Protein AF-A0A9W9ADH7-F1 (afdb_monomer)

Secondary structure (DSSP, 8-state):
-------TT-SS----HHHHHHTT-EEEEETTEEEEE-TTS-EEEEEEEETTEEEEEE------TT-------------GGGT-

Sequence (84 aa):
LCDVVHCPSSPANLISIPRLTEAGYHVYFEGNTVKVHSKNGTLLAIGDKISHLYKLRIASQNPTPNSSSSATYAFPAHTWDEWH

Nearest PDB structures (foldseek):
  8owu-assembly1_B  TM=6.027E-01  e=4.541E-02  Bacillus cereus BAG3X2-1
  7jl2-assembly1_A  TM=5.759E-01  e=3.402E-01  Homo sapiens
  4bq8-assembly1_C  TM=4.891E-01  e=1.056E+00  Homo sapiens
  4uhv-assembly2_A  TM=2.839E-01  e=2.246E+00  Pseudomonas aeruginosa PAO1
  9c3c-assembly1_g  TM=1.563E-01  e=6.148E+00  Oryctolagus cuniculus

Solvent-accessible surface area (backbone atoms only — not comparable to full-atom values): 5609 Å² total; per-residue (Å²): 134,82,95,65,85,86,54,90,68,47,96,74,70,89,78,60,63,69,62,40,46,74,72,46,34,45,79,48,79,54,93,62,34,38,39,35,23,42,74,86,68,46,70,46,27,40,22,45,56,56,92,96,44,68,54,74,44,73,45,75,71,80,73,62,98,82,66,93,64,81,84,75,68,75,68,82,81,78,56,74,76,80,79,108

Mean predicted aligned error: 13.62 Å

Foldseek 3Di:
DPPDDPDPQPLDDDDDPVVCVVQQWDWDDDPQKIWIAHNVRHTQWIFGHDPPDTDIDGDDPPDPPPDPDPPNPPDPDDDPVVVD

Radius of gyration: 15.59 Å; Cα contacts (8 Å, |Δi|>4): 85; chains: 1; bounding box: 35×39×41 Å

Structure (mmCIF, N/CA/C/O backbone):
data_AF-A0A9W9ADH7-F1
#
_entry.id   AF-A0A9W9ADH7-F1
#
loop_
_atom_site.group_PDB
_atom_site.id
_atom_site.type_symbol
_atom_site.label_atom_id
_atom_site.label_alt_id
_atom_site.label_comp_id
_atom_site.label_asym_id
_atom_site.label_entity_id
_atom_site.label_seq_id
_atom_site.pdbx_PDB_ins_code
_atom_site.Cartn_x
_atom_site.Cartn_y
_atom_site.Cartn_z
_atom_site.occupancy
_atom_site.B_iso_or_equiv
_atom_site.auth_seq_id
_atom_site.auth_comp_id
_atom_site.auth_asym_id
_atom_site.auth_atom_id
_atom_site.pdbx_PDB_model_num
ATOM 1 N N . LEU A 1 1 ? 21.374 -9.669 15.560 1.00 41.91 1 LEU A N 1
ATOM 2 C CA . LEU A 1 1 ? 20.303 -10.386 14.844 1.00 41.91 1 LEU A CA 1
ATOM 3 C C . LEU A 1 1 ? 19.698 -9.434 13.826 1.00 41.91 1 LEU A C 1
ATOM 5 O O . LEU A 1 1 ? 19.081 -8.454 14.220 1.00 41.91 1 LEU A O 1
ATOM 9 N N . CYS A 1 2 ? 19.947 -9.653 12.536 1.00 39.09 2 CYS A N 1
ATOM 10 C CA . CYS A 1 2 ? 19.145 -9.023 11.491 1.00 39.09 2 CYS A CA 1
ATOM 11 C C . CYS A 1 2 ? 18.039 -10.019 11.149 1.00 39.09 2 CYS A C 1
ATOM 13 O O . CYS A 1 2 ? 18.222 -10.863 10.280 1.00 39.09 2 CYS A O 1
ATOM 15 N N . ASP A 1 3 ? 16.925 -9.941 11.879 1.00 46.34 3 ASP A N 1
ATOM 16 C CA .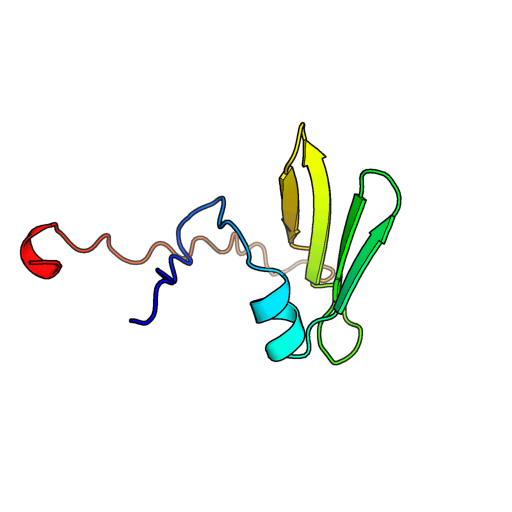 ASP A 1 3 ? 15.741 -10.798 11.712 1.00 46.34 3 ASP A CA 1
ATOM 17 C C . ASP A 1 3 ? 14.954 -10.446 10.439 1.00 46.34 3 ASP A C 1
ATOM 19 O O . ASP A 1 3 ? 13.747 -10.209 10.474 1.00 46.34 3 ASP A O 1
ATOM 23 N N . VAL A 1 4 ? 15.634 -10.322 9.297 1.00 51.97 4 VAL A N 1
ATOM 24 C CA . VAL A 1 4 ? 14.978 -10.049 8.018 1.00 51.97 4 VAL A CA 1
ATOM 25 C C . VAL A 1 4 ? 15.659 -10.851 6.920 1.00 51.97 4 VAL A C 1
ATOM 27 O O . VAL A 1 4 ? 16.746 -10.515 6.456 1.00 51.97 4 VAL A O 1
ATOM 30 N N . VAL A 1 5 ? 14.974 -11.903 6.474 1.00 48.53 5 VAL A N 1
ATOM 31 C CA . VAL A 1 5 ? 15.298 -12.607 5.234 1.00 48.53 5 VAL A CA 1
ATOM 32 C C . VAL A 1 5 ? 14.851 -11.720 4.074 1.00 48.53 5 VAL A C 1
ATOM 34 O O . VAL A 1 5 ? 13.658 -11.536 3.829 1.00 48.53 5 VAL A O 1
ATOM 37 N N . HIS A 1 6 ? 15.812 -11.137 3.361 1.00 44.34 6 HIS A N 1
ATOM 38 C CA . HIS A 1 6 ? 15.549 -10.459 2.098 1.00 44.34 6 HIS A CA 1
ATOM 39 C C . HIS A 1 6 ? 15.331 -11.525 1.013 1.00 44.34 6 HIS A C 1
ATOM 41 O O . HIS A 1 6 ? 16.291 -12.054 0.463 1.00 44.34 6 HIS A O 1
ATOM 47 N N . CYS A 1 7 ? 14.069 -11.875 0.740 1.00 47.91 7 CYS A N 1
ATOM 48 C CA . CYS A 1 7 ? 13.693 -12.855 -0.286 1.00 47.91 7 CYS A CA 1
ATOM 49 C C . CYS A 1 7 ? 13.015 -12.161 -1.482 1.00 47.91 7 CYS A C 1
ATOM 51 O O . CYS A 1 7 ? 11.786 -12.133 -1.577 1.00 47.91 7 CYS A O 1
ATOM 53 N N . PRO A 1 8 ? 13.778 -11.568 -2.415 1.00 48.69 8 PRO A N 1
ATOM 54 C CA . PRO A 1 8 ? 13.213 -10.878 -3.576 1.00 48.69 8 PRO A CA 1
ATOM 55 C C . PRO A 1 8 ? 12.450 -11.813 -4.533 1.00 48.69 8 PRO A C 1
ATOM 57 O O . PRO A 1 8 ? 11.672 -11.330 -5.351 1.00 48.69 8 PRO A O 1
ATOM 60 N N . SER A 1 9 ? 12.635 -13.133 -4.418 1.00 46.62 9 SER A N 1
ATOM 61 C CA . SER A 1 9 ? 11.951 -14.162 -5.210 1.00 46.62 9 SER A CA 1
ATOM 62 C C . SER A 1 9 ? 10.620 -14.632 -4.615 1.00 46.62 9 SER A C 1
ATOM 64 O O . SER A 1 9 ? 9.891 -15.368 -5.282 1.00 46.62 9 SER A O 1
ATOM 66 N N . SER A 1 10 ? 10.261 -14.214 -3.394 1.00 48.31 10 SER A N 1
ATOM 67 C CA . SER A 1 10 ? 8.935 -14.517 -2.859 1.00 48.31 10 SER A CA 1
ATOM 68 C C . SER A 1 10 ? 7.891 -13.629 -3.548 1.00 48.31 10 SER A C 1
ATOM 70 O O . SER A 1 10 ? 7.953 -12.402 -3.418 1.00 48.31 10 SER A O 1
ATOM 72 N N . PRO A 1 11 ? 6.881 -14.204 -4.227 1.00 51.16 11 PRO A N 1
ATOM 73 C CA . PRO A 1 11 ? 5.803 -13.431 -4.847 1.00 51.16 11 PRO A CA 1
ATOM 74 C C . PRO A 1 11 ? 4.949 -12.666 -3.819 1.00 51.16 11 PRO A C 1
ATOM 76 O O . PRO A 1 11 ? 4.131 -11.827 -4.196 1.00 51.16 11 PRO A O 1
ATOM 79 N N . ALA A 1 12 ? 5.130 -12.942 -2.523 1.00 54.28 12 ALA A N 1
ATOM 80 C CA . ALA A 1 12 ? 4.514 -12.232 -1.415 1.00 54.28 12 ALA A CA 1
ATOM 81 C C . ALA A 1 12 ? 5.527 -12.083 -0.270 1.00 54.28 12 ALA A C 1
ATOM 83 O O . ALA A 1 12 ? 5.750 -13.006 0.512 1.00 54.28 12 ALA A O 1
ATOM 84 N N . ASN A 1 13 ? 6.145 -10.908 -0.161 1.00 66.88 13 ASN A N 1
ATOM 85 C CA . ASN A 1 13 ? 6.925 -10.539 1.016 1.00 66.88 13 ASN A CA 1
ATOM 86 C C . ASN A 1 13 ? 6.033 -9.799 2.014 1.00 66.88 13 ASN A C 1
ATOM 88 O O . ASN A 1 13 ? 5.279 -8.901 1.632 1.00 66.88 13 ASN A O 1
ATOM 92 N N . LEU A 1 14 ? 6.135 -10.148 3.298 1.00 80.75 14 LEU A N 1
ATOM 93 C CA . LEU A 1 14 ? 5.572 -9.323 4.361 1.00 80.75 14 LEU A CA 1
ATOM 94 C C . LEU A 1 14 ? 6.500 -8.120 4.552 1.00 80.75 14 LEU A C 1
ATOM 96 O O . LEU A 1 14 ? 7.661 -8.280 4.924 1.00 80.75 14 LEU A O 1
ATOM 100 N N . ILE A 1 15 ? 6.006 -6.917 4.268 1.00 82.25 15 ILE A N 1
ATOM 101 C CA . ILE A 1 15 ? 6.820 -5.704 4.366 1.00 82.25 15 ILE A CA 1
ATOM 102 C C . ILE A 1 15 ? 6.569 -5.023 5.709 1.00 82.25 15 ILE A C 1
ATOM 104 O O . ILE A 1 15 ? 5.438 -4.677 6.047 1.00 82.25 15 ILE A O 1
ATOM 108 N N . SER A 1 16 ? 7.644 -4.800 6.464 1.00 86.75 16 SER A N 1
ATOM 109 C CA . SER A 1 16 ? 7.603 -4.019 7.699 1.00 86.75 16 SER A CA 1
ATOM 110 C C . SER A 1 16 ? 7.457 -2.527 7.384 1.00 86.75 16 SER A C 1
ATOM 112 O O . SER A 1 16 ? 8.321 -1.932 6.737 1.00 86.75 16 SER A O 1
ATOM 114 N N . ILE A 1 17 ? 6.371 -1.911 7.861 1.00 89.50 17 ILE A N 1
ATOM 115 C CA . ILE A 1 17 ? 6.119 -0.473 7.688 1.00 89.50 17 ILE A CA 1
ATOM 116 C C . ILE A 1 17 ? 7.206 0.389 8.351 1.00 89.50 17 ILE A C 1
ATOM 118 O O . ILE A 1 17 ? 7.709 1.276 7.664 1.00 89.50 17 ILE A O 1
ATOM 122 N N . PRO A 1 18 ? 7.649 0.121 9.601 1.00 90.00 18 PRO A N 1
ATOM 123 C CA . PRO A 1 18 ? 8.762 0.861 10.199 1.00 90.00 18 PRO A CA 1
ATOM 124 C C . PRO A 1 18 ? 10.015 0.883 9.319 1.00 90.00 18 PRO A C 1
ATOM 126 O O . PRO A 1 18 ? 10.592 1.944 9.096 1.00 90.00 18 PRO A O 1
ATOM 129 N N . ARG A 1 19 ? 10.384 -0.263 8.726 1.00 88.31 19 ARG A N 1
ATOM 130 C CA . ARG A 1 19 ? 11.544 -0.358 7.825 1.00 88.31 19 ARG A CA 1
ATOM 131 C C . ARG A 1 19 ? 11.370 0.468 6.550 1.00 88.31 19 ARG A C 1
ATOM 133 O O . ARG A 1 19 ? 12.326 1.089 6.096 1.00 88.31 19 ARG A O 1
ATOM 140 N N . LEU A 1 20 ? 10.163 0.499 5.979 1.00 87.75 20 LEU A N 1
ATOM 141 C CA . LEU A 1 20 ? 9.857 1.362 4.833 1.00 87.75 20 LEU A CA 1
ATOM 142 C C . LEU A 1 20 ? 10.024 2.842 5.190 1.00 87.75 20 LEU A C 1
ATOM 144 O O . LEU A 1 20 ? 10.665 3.582 4.444 1.00 87.75 20 LEU A O 1
ATOM 148 N N . THR A 1 21 ? 9.478 3.268 6.328 1.00 91.00 21 THR A N 1
ATOM 149 C CA . THR A 1 21 ? 9.546 4.672 6.750 1.00 91.00 21 THR A CA 1
ATOM 150 C C . THR A 1 21 ? 10.960 5.095 7.152 1.00 91.00 21 THR A C 1
ATOM 152 O O . THR A 1 21 ? 11.376 6.193 6.797 1.00 91.00 21 THR A O 1
ATOM 155 N N . GLU A 1 22 ? 11.739 4.218 7.800 1.00 92.31 22 GLU A N 1
ATOM 156 C CA . GLU A 1 22 ? 13.168 4.438 8.093 1.00 92.31 22 GLU A CA 1
ATOM 157 C C . GLU A 1 22 ? 13.987 4.648 6.810 1.00 92.31 22 GLU A C 1
ATOM 159 O O . GLU A 1 22 ? 14.897 5.473 6.774 1.00 92.31 22 GLU A O 1
ATOM 164 N N . ALA A 1 23 ? 13.637 3.940 5.733 1.00 88.94 23 ALA A N 1
ATOM 165 C CA . ALA A 1 23 ? 14.261 4.089 4.420 1.00 88.94 23 ALA A CA 1
ATOM 166 C C . ALA A 1 23 ? 13.729 5.293 3.607 1.00 88.94 23 ALA A C 1
ATOM 168 O O . ALA A 1 23 ? 14.136 5.490 2.459 1.00 88.94 23 ALA A O 1
ATOM 169 N N . GLY A 1 24 ? 12.832 6.106 4.179 1.00 91.31 24 GLY A N 1
ATOM 170 C CA . GLY A 1 24 ? 12.292 7.318 3.557 1.00 91.31 24 GLY A CA 1
ATOM 171 C C . GLY A 1 24 ? 11.152 7.080 2.563 1.00 91.31 24 GLY A C 1
ATOM 172 O O . GLY A 1 24 ? 10.819 7.981 1.796 1.00 91.31 24 GLY A O 1
ATOM 173 N N . TYR A 1 25 ? 10.555 5.886 2.539 1.00 93.75 25 TYR A N 1
ATOM 174 C CA . TYR A 1 25 ? 9.334 5.636 1.770 1.00 93.75 25 TYR A CA 1
ATOM 175 C C . TYR A 1 25 ? 8.108 6.130 2.529 1.00 93.75 25 TYR A C 1
ATOM 177 O O . TYR A 1 25 ? 8.071 6.129 3.761 1.00 93.75 25 TYR A O 1
ATOM 185 N N . HIS A 1 26 ? 7.073 6.514 1.788 1.00 95.31 26 HIS A N 1
ATOM 186 C CA . HIS A 1 26 ? 5.819 6.984 2.367 1.00 95.31 26 HIS A CA 1
ATOM 187 C C . HIS A 1 26 ? 4.716 5.958 2.131 1.00 95.31 26 HIS A C 1
ATOM 189 O O . HIS A 1 26 ? 4.518 5.494 1.007 1.00 95.31 26 HIS A O 1
ATOM 195 N N . VAL A 1 27 ? 3.972 5.623 3.184 1.00 94.88 27 VAL A N 1
ATOM 196 C CA . VAL A 1 27 ? 2.856 4.675 3.120 1.00 94.88 27 VAL A CA 1
ATOM 197 C C . VAL A 1 27 ? 1.575 5.388 3.531 1.00 94.88 27 VAL A C 1
ATOM 199 O O . VAL A 1 27 ? 1.494 5.935 4.627 1.00 94.88 27 VAL A O 1
ATOM 202 N N . TYR A 1 28 ? 0.577 5.373 2.652 1.00 96.12 28 TYR A N 1
ATOM 203 C CA . TYR A 1 28 ? -0.720 6.008 2.869 1.00 96.12 28 TYR A CA 1
ATOM 204 C C . TYR A 1 28 ? -1.800 4.936 2.935 1.00 96.12 28 TYR A C 1
ATO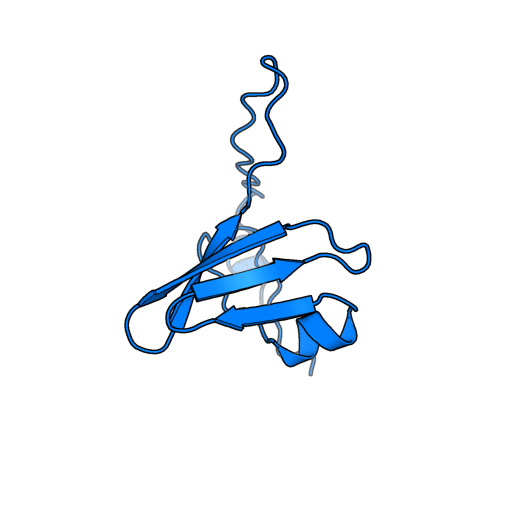M 206 O O . TYR A 1 28 ? -1.946 4.159 1.990 1.00 96.12 28 TYR A O 1
ATOM 214 N N . PHE A 1 29 ? -2.550 4.907 4.033 1.00 95.44 29 PHE A N 1
ATOM 215 C CA . PHE A 1 29 ? -3.693 4.017 4.215 1.00 95.44 29 PHE A CA 1
ATOM 216 C C . PHE A 1 29 ? -4.986 4.812 4.053 1.00 95.44 29 PHE A C 1
ATOM 218 O O . PHE A 1 29 ? -5.172 5.834 4.710 1.00 95.44 29 PHE A O 1
ATOM 225 N N . G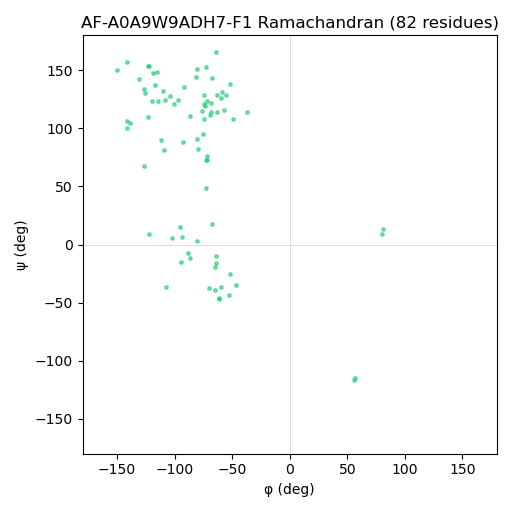LU A 1 30 ? -5.878 4.333 3.192 1.00 93.88 30 GLU A N 1
ATOM 226 C CA . GLU A 1 30 ? -7.164 4.970 2.912 1.00 93.88 30 GLU A CA 1
ATOM 227 C C . GLU A 1 30 ? -8.241 3.886 2.797 1.00 93.88 30 GLU A C 1
ATOM 229 O O . GLU A 1 30 ? -8.300 3.128 1.822 1.00 93.88 30 GLU A O 1
ATOM 234 N N . GLY A 1 31 ? -9.069 3.764 3.839 1.00 93.75 31 GLY A N 1
ATOM 235 C CA . GLY A 1 31 ? -10.065 2.700 3.952 1.00 93.75 31 GLY A CA 1
ATOM 236 C C . GLY A 1 31 ? -9.440 1.305 3.844 1.00 93.75 31 GLY A C 1
ATOM 237 O O . GLY A 1 31 ? -8.634 0.906 4.682 1.00 93.75 31 GLY A O 1
ATOM 238 N N . ASN A 1 32 ? -9.820 0.566 2.798 1.00 95.81 32 ASN A N 1
ATOM 239 C CA . ASN A 1 32 ? -9.318 -0.780 2.498 1.00 95.81 32 ASN A CA 1
ATOM 240 C C . ASN A 1 32 ? -8.159 -0.784 1.490 1.00 95.81 32 ASN A C 1
ATOM 242 O O . ASN A 1 32 ? -7.836 -1.835 0.939 1.00 95.81 32 ASN A O 1
ATOM 246 N N . THR A 1 33 ? -7.532 0.365 1.238 1.00 95.38 33 THR A N 1
ATOM 247 C CA . THR A 1 33 ? -6.436 0.492 0.273 1.00 95.38 33 THR A CA 1
ATOM 248 C C . THR A 1 33 ? -5.170 1.033 0.925 1.00 95.38 33 THR A C 1
ATOM 250 O O . THR A 1 33 ? -5.217 1.752 1.926 1.00 95.38 33 THR A O 1
ATOM 253 N N . VAL A 1 34 ? -4.025 0.683 0.344 1.00 95.19 34 VAL A N 1
ATOM 254 C CA . VAL A 1 34 ? -2.716 1.223 0.715 1.00 95.19 34 VAL A CA 1
ATOM 255 C C . VAL A 1 34 ? -1.970 1.685 -0.531 1.00 95.19 34 VAL A C 1
ATOM 257 O O . VAL A 1 34 ? -2.043 1.048 -1.581 1.00 95.19 34 VAL A O 1
ATOM 260 N N . LYS A 1 35 ? -1.237 2.791 -0.426 1.00 95.44 35 LYS A N 1
ATOM 261 C CA . LYS A 1 35 ? -0.339 3.288 -1.474 1.00 95.44 35 LYS A CA 1
ATOM 262 C C . LYS A 1 35 ? 1.054 3.483 -0.894 1.00 95.44 35 LYS A C 1
ATOM 264 O O . LYS A 1 35 ? 1.204 4.143 0.133 1.00 95.44 35 LYS A O 1
ATOM 269 N N . VAL A 1 36 ? 2.065 2.947 -1.568 1.00 94.62 36 VAL A N 1
ATOM 270 C CA . VAL A 1 36 ? 3.477 3.118 -1.207 1.00 94.62 36 VAL A CA 1
ATOM 271 C C . VAL A 1 36 ? 4.135 4.030 -2.229 1.00 94.62 36 VAL A C 1
ATOM 273 O O . VAL A 1 36 ? 4.105 3.740 -3.427 1.00 94.62 36 VAL A O 1
ATOM 276 N N . HIS A 1 37 ? 4.747 5.108 -1.756 1.00 94.31 37 HIS A N 1
ATOM 277 C CA . HIS A 1 37 ? 5.490 6.054 -2.575 1.00 94.31 37 HIS A CA 1
ATOM 278 C C . HIS A 1 37 ? 6.975 6.045 -2.213 1.00 94.31 37 HIS A C 1
ATOM 280 O O . HIS A 1 37 ? 7.353 5.822 -1.061 1.00 94.31 37 HIS A O 1
ATOM 286 N N . SER A 1 38 ? 7.819 6.313 -3.207 1.00 91.25 38 SER A N 1
ATOM 287 C CA . SER A 1 38 ? 9.232 6.619 -3.003 1.00 91.25 38 SER A CA 1
ATOM 288 C C . SER A 1 38 ? 9.397 7.917 -2.209 1.00 91.25 38 SER A C 1
ATOM 290 O O . SER A 1 38 ? 8.482 8.740 -2.144 1.00 91.25 38 SER A O 1
ATOM 292 N N . LYS A 1 39 ? 10.608 8.153 -1.698 1.00 90.50 39 LYS A N 1
ATOM 293 C CA . LYS A 1 39 ? 11.009 9.429 -1.081 1.00 90.50 39 LYS A CA 1
ATOM 294 C C . LYS A 1 39 ? 10.736 10.670 -1.948 1.00 90.50 39 LYS A C 1
ATOM 296 O O . LYS A 1 39 ? 10.568 11.762 -1.426 1.00 90.50 39 LYS A O 1
ATOM 301 N N . ASN A 1 40 ? 10.676 10.499 -3.272 1.00 91.25 40 ASN A N 1
ATOM 302 C CA . ASN A 1 40 ? 10.418 11.575 -4.233 1.00 91.25 40 ASN A CA 1
ATOM 303 C C . ASN A 1 40 ? 8.923 11.704 -4.586 1.00 91.25 40 ASN A C 1
ATOM 305 O O . ASN A 1 40 ? 8.574 12.428 -5.514 1.00 91.25 40 ASN A O 1
ATOM 309 N N . GLY A 1 41 ? 8.040 10.961 -3.911 1.00 89.44 41 GLY A N 1
ATOM 310 C CA . GLY A 1 41 ? 6.600 10.972 -4.172 1.00 89.44 41 GLY A CA 1
ATOM 311 C C . GLY A 1 41 ? 6.153 10.120 -5.365 1.00 89.44 41 GLY A C 1
ATOM 312 O O . GLY A 1 41 ? 4.992 10.185 -5.752 1.00 89.44 41 GLY A O 1
ATOM 313 N N . THR A 1 42 ? 7.026 9.299 -5.958 1.00 91.56 42 THR A N 1
ATOM 314 C CA . THR A 1 42 ? 6.639 8.383 -7.049 1.00 91.56 42 THR A CA 1
ATOM 315 C C . THR A 1 42 ? 5.852 7.202 -6.494 1.00 91.56 42 THR A C 1
ATOM 317 O O . THR A 1 42 ? 6.341 6.534 -5.588 1.00 91.56 42 THR A O 1
ATOM 320 N N . LEU A 1 43 ? 4.679 6.892 -7.051 1.00 91.69 43 LEU A N 1
ATOM 321 C CA . LEU A 1 43 ? 3.902 5.711 -6.664 1.00 91.69 43 LEU A CA 1
ATOM 322 C C . LEU A 1 43 ? 4.620 4.423 -7.100 1.00 91.69 43 LEU A C 1
ATOM 324 O O . LEU A 1 43 ? 4.892 4.235 -8.283 1.00 91.69 43 LEU A O 1
ATOM 328 N N . LEU A 1 44 ? 4.915 3.543 -6.144 1.00 90.31 44 LEU A N 1
ATOM 329 C CA . LEU A 1 44 ? 5.633 2.283 -6.372 1.00 90.31 44 LEU A CA 1
ATOM 330 C C . LEU A 1 44 ? 4.720 1.068 -6.272 1.00 90.31 44 LEU A C 1
ATOM 332 O O . LEU A 1 44 ? 4.892 0.099 -7.006 1.00 90.31 44 LEU A O 1
ATOM 336 N N . ALA A 1 45 ? 3.750 1.107 -5.362 1.00 91.75 45 ALA A N 1
ATOM 337 C CA . ALA A 1 45 ? 2.810 0.016 -5.176 1.00 91.75 45 ALA A CA 1
ATOM 338 C C . ALA A 1 45 ? 1.460 0.523 -4.683 1.00 91.75 45 ALA A C 1
ATOM 340 O O . ALA A 1 45 ? 1.365 1.514 -3.955 1.00 91.75 45 ALA A O 1
ATOM 341 N N . ILE A 1 46 ? 0.421 -0.207 -5.061 1.00 93.25 46 ILE A N 1
ATOM 342 C CA . ILE A 1 46 ? -0.929 -0.071 -4.522 1.00 93.25 46 ILE A CA 1
ATOM 343 C C . ILE A 1 46 ? -1.271 -1.413 -3.889 1.00 93.25 46 ILE A C 1
ATOM 345 O O . ILE A 1 46 ? -0.816 -2.445 -4.372 1.00 93.25 46 ILE A O 1
ATOM 349 N N . GLY A 1 47 ? -2.057 -1.437 -2.828 1.00 92.12 47 GLY A N 1
ATOM 350 C CA . GLY A 1 47 ? -2.555 -2.684 -2.280 1.00 92.12 47 GLY A CA 1
ATOM 351 C C . GLY A 1 47 ? -3.980 -2.588 -1.805 1.00 92.12 47 GLY A C 1
ATOM 352 O O . GLY A 1 47 ? -4.469 -1.513 -1.461 1.00 92.12 47 GLY A O 1
ATOM 353 N N . ASP A 1 48 ? -4.603 -3.7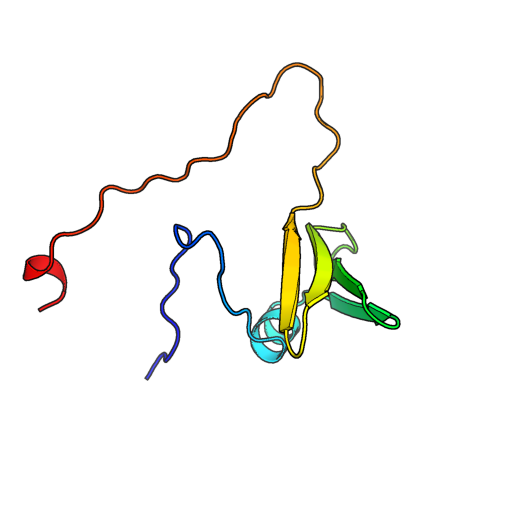53 -1.761 1.00 94.25 48 ASP A N 1
ATOM 354 C CA . ASP A 1 48 ? -5.984 -3.940 -1.351 1.00 94.25 48 ASP A CA 1
ATOM 355 C C . ASP A 1 48 ? -6.001 -4.821 -0.095 1.00 94.25 48 ASP A C 1
ATOM 357 O O . ASP A 1 48 ? -5.237 -5.790 0.021 1.00 94.25 48 ASP A O 1
ATOM 361 N N . LYS A 1 49 ? -6.833 -4.4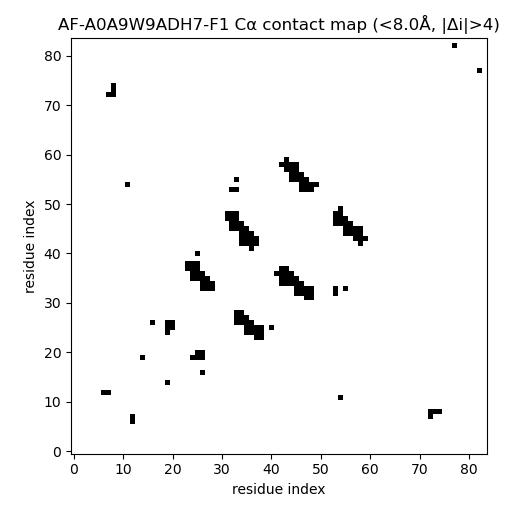56 0.882 1.00 92.50 49 LYS A N 1
ATOM 362 C CA . LYS A 1 49 ? -6.968 -5.190 2.139 1.00 92.50 49 LYS A CA 1
ATOM 363 C C . LYS A 1 49 ? -7.701 -6.505 1.895 1.00 92.50 49 LYS A C 1
ATOM 365 O O . LYS A 1 49 ? -8.838 -6.521 1.431 1.00 92.50 49 LYS A O 1
ATOM 370 N N . ILE A 1 50 ? -7.065 -7.605 2.271 1.00 88.75 50 ILE A N 1
ATOM 371 C CA . ILE A 1 50 ? -7.630 -8.950 2.272 1.00 88.75 50 ILE A CA 1
ATOM 372 C C . ILE A 1 50 ? -7.508 -9.472 3.702 1.00 88.75 50 ILE A C 1
ATOM 374 O O . ILE A 1 50 ? -6.407 -9.734 4.191 1.00 88.75 50 ILE A O 1
ATOM 378 N N . SER A 1 51 ? -8.646 -9.600 4.390 1.00 89.31 51 SER A N 1
ATOM 379 C CA . SER A 1 51 ? -8.689 -9.906 5.824 1.00 89.31 51 SER A CA 1
ATOM 380 C C . SER A 1 51 ? -7.888 -8.871 6.640 1.00 89.31 51 SER A C 1
ATOM 382 O O . SER A 1 51 ? -8.248 -7.692 6.659 1.00 89.31 51 SER A O 1
ATOM 384 N N . HIS A 1 52 ? -6.795 -9.276 7.287 1.00 86.06 52 HIS A N 1
ATOM 385 C CA . HIS A 1 52 ? -5.949 -8.419 8.123 1.00 86.06 52 HIS A CA 1
ATOM 386 C C . HIS A 1 52 ? -4.649 -7.970 7.441 1.00 86.06 52 HIS A C 1
ATOM 388 O O . HIS A 1 52 ? -3.820 -7.329 8.082 1.00 86.06 52 HIS A O 1
ATOM 394 N N . LEU A 1 53 ? -4.463 -8.281 6.154 1.00 88.62 53 LEU A N 1
ATOM 395 C CA . LEU A 1 53 ? -3.250 -7.961 5.402 1.00 88.62 53 LEU A CA 1
ATOM 396 C C . LEU A 1 53 ? -3.571 -7.128 4.164 1.00 88.62 53 LEU A C 1
ATOM 398 O O . LEU A 1 53 ? -4.656 -7.228 3.600 1.00 88.62 53 LEU A O 1
ATOM 402 N N . TYR A 1 54 ? -2.607 -6.328 3.713 1.00 90.12 54 TYR A N 1
ATOM 403 C CA . TYR A 1 54 ? -2.692 -5.637 2.430 1.00 90.12 54 TYR A CA 1
ATOM 404 C C . TYR A 1 54 ? -1.876 -6.395 1.394 1.00 90.12 54 TYR A C 1
ATOM 406 O O . TYR A 1 54 ? -0.667 -6.573 1.552 1.00 90.12 54 TYR A O 1
ATOM 414 N N . LYS A 1 55 ? -2.533 -6.829 0.320 1.00 90.12 55 LYS A N 1
ATOM 415 C CA . LYS A 1 55 ? -1.853 -7.462 -0.806 1.00 90.12 55 LYS A CA 1
ATOM 416 C C . LYS A 1 55 ? -1.378 -6.377 -1.763 1.00 90.12 55 LYS A C 1
ATOM 418 O O . LYS A 1 55 ? -2.198 -5.725 -2.404 1.00 90.12 55 LYS A O 1
ATOM 423 N N . LEU A 1 56 ? -0.064 -6.178 -1.838 1.00 90.06 56 LEU A N 1
ATOM 424 C CA . LEU A 1 56 ? 0.547 -5.176 -2.708 1.00 90.06 56 LEU A CA 1
ATOM 425 C C . LEU A 1 56 ? 0.670 -5.680 -4.152 1.00 90.06 56 LEU A C 1
ATOM 427 O O . LEU A 1 56 ? 0.974 -6.845 -4.404 1.00 90.06 56 LEU A O 1
ATOM 431 N N . ARG A 1 57 ? 0.490 -4.760 -5.094 1.00 88.88 57 ARG A N 1
ATOM 432 C CA . ARG A 1 57 ? 0.794 -4.875 -6.521 1.00 88.88 57 ARG A CA 1
ATOM 433 C C . ARG A 1 57 ? 1.685 -3.703 -6.909 1.00 88.88 57 ARG A C 1
ATOM 435 O O . ARG A 1 57 ? 1.411 -2.562 -6.533 1.00 88.88 57 ARG A O 1
ATOM 442 N N . ILE A 1 58 ? 2.752 -3.985 -7.650 1.00 87.25 58 ILE A N 1
ATOM 443 C CA . ILE A 1 58 ? 3.649 -2.943 -8.153 1.00 87.25 58 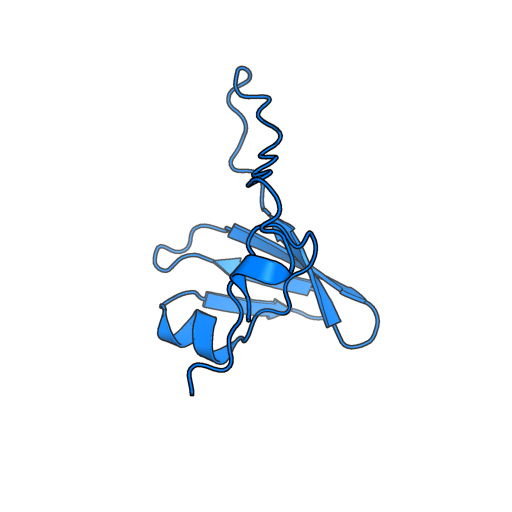ILE A CA 1
ATOM 444 C C . ILE A 1 58 ? 2.854 -2.051 -9.104 1.00 87.25 58 ILE A C 1
ATOM 446 O O . ILE A 1 58 ? 2.157 -2.540 -9.995 1.00 87.25 58 ILE A O 1
ATOM 450 N N . ALA A 1 59 ? 2.919 -0.742 -8.884 1.00 82.50 59 ALA A N 1
ATOM 451 C CA . ALA A 1 59 ? 2.364 0.214 -9.820 1.00 82.50 59 ALA A CA 1
ATOM 452 C C . ALA A 1 59 ? 3.242 0.167 -11.074 1.00 82.50 59 ALA A C 1
ATOM 454 O O . ALA A 1 59 ? 4.416 0.530 -11.019 1.00 82.50 59 ALA A O 1
ATOM 455 N N . SER A 1 60 ? 2.702 -0.329 -12.192 1.00 64.62 60 SER A N 1
ATOM 456 C CA . SER A 1 60 ? 3.411 -0.280 -13.469 1.00 64.62 60 SER A CA 1
ATOM 457 C C . SER A 1 60 ? 3.745 1.173 -13.777 1.00 64.62 60 SER A C 1
ATOM 459 O O . SER A 1 60 ? 2.855 1.998 -13.983 1.00 64.62 60 SER A O 1
ATOM 461 N N . GLN A 1 61 ? 5.038 1.484 -13.816 1.00 55.94 61 GLN A N 1
ATOM 462 C CA . GLN A 1 61 ? 5.502 2.666 -14.520 1.00 55.94 61 GLN A CA 1
ATOM 463 C C . GLN A 1 61 ? 5.073 2.479 -15.974 1.00 55.94 61 GLN A C 1
ATOM 465 O O . GLN A 1 61 ? 5.298 1.411 -16.540 1.00 55.94 61 GLN A O 1
ATOM 470 N N . ASN A 1 62 ? 4.355 3.463 -16.512 1.00 43.19 62 ASN A N 1
ATOM 471 C CA . ASN A 1 62 ? 3.746 3.446 -17.838 1.00 43.19 62 ASN A CA 1
ATOM 472 C C . ASN A 1 62 ? 4.667 2.728 -18.851 1.00 43.19 62 ASN A C 1
ATOM 474 O O . ASN A 1 62 ? 5.777 3.218 -19.077 1.00 43.19 62 ASN A O 1
ATOM 478 N N . PRO A 1 63 ? 4.285 1.567 -19.415 1.00 41.94 63 PRO A N 1
ATOM 479 C CA . PRO A 1 63 ? 5.145 0.886 -20.361 1.00 41.94 63 PRO A CA 1
ATOM 480 C C . PRO A 1 63 ? 5.202 1.743 -21.623 1.00 41.94 63 PRO A C 1
ATOM 482 O O . PRO A 1 63 ? 4.213 1.899 -22.339 1.00 41.94 63 PRO A O 1
ATOM 485 N N . THR A 1 64 ? 6.375 2.289 -21.933 1.00 42.19 64 THR A N 1
ATOM 486 C CA . THR A 1 64 ? 6.726 2.466 -23.340 1.00 42.19 64 THR A CA 1
ATOM 487 C C . THR A 1 64 ? 6.531 1.102 -24.020 1.00 42.19 64 THR A C 1
ATOM 489 O O . THR A 1 64 ? 6.870 0.077 -23.420 1.00 42.19 64 THR A O 1
ATOM 492 N N . PRO A 1 65 ?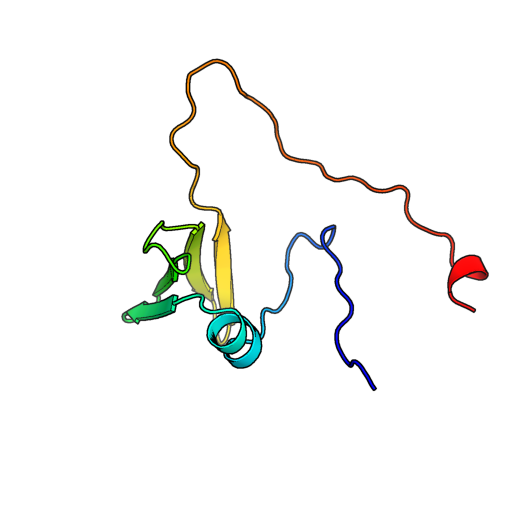 5.961 1.038 -25.236 1.00 43.62 65 PRO A N 1
ATOM 493 C CA . PRO A 1 65 ? 5.447 -0.203 -25.831 1.00 43.62 65 PRO A CA 1
ATOM 494 C C . PRO A 1 65 ? 6.515 -1.256 -26.201 1.00 43.62 65 PRO A C 1
ATOM 496 O O . PRO A 1 65 ? 6.222 -2.172 -26.957 1.00 43.62 65 PRO A O 1
ATOM 499 N N . ASN A 1 66 ? 7.733 -1.168 -25.658 1.00 43.31 66 ASN A N 1
ATOM 500 C CA . ASN A 1 66 ? 8.863 -2.035 -25.988 1.00 43.31 66 ASN A CA 1
ATOM 501 C C . ASN A 1 66 ? 9.478 -2.804 -24.807 1.00 43.31 66 ASN A C 1
ATOM 503 O O . ASN A 1 66 ? 10.514 -3.438 -24.989 1.00 43.31 66 ASN A O 1
ATOM 507 N N . SER A 1 67 ? 8.860 -2.799 -23.624 1.00 43.56 67 SER A N 1
ATOM 508 C CA . SER A 1 67 ? 9.403 -3.524 -22.466 1.00 43.56 67 SER A CA 1
ATOM 509 C C . SER A 1 67 ? 8.374 -4.461 -21.844 1.00 43.56 67 SER A C 1
ATOM 511 O O . SER A 1 67 ? 7.937 -4.284 -20.709 1.00 43.56 67 SER A O 1
ATOM 513 N N . SER A 1 68 ? 8.003 -5.511 -22.575 1.00 43.94 68 SER A N 1
ATOM 514 C CA . SER A 1 68 ? 7.506 -6.748 -21.969 1.00 43.94 68 SER A CA 1
ATOM 515 C C . SER A 1 68 ? 8.672 -7.475 -21.300 1.00 43.94 68 SER A C 1
ATOM 517 O O . SER A 1 68 ? 9.215 -8.447 -21.819 1.00 43.94 68 SER A O 1
ATOM 519 N N . SER A 1 69 ? 9.074 -6.978 -20.137 1.00 42.66 69 SER A N 1
ATOM 520 C CA . SER A 1 69 ? 9.915 -7.716 -19.207 1.00 42.66 69 SER A CA 1
ATOM 521 C C . SER A 1 69 ? 9.054 -8.021 -17.993 1.00 42.66 69 SER A C 1
ATOM 523 O O . SER A 1 69 ? 8.987 -7.241 -17.046 1.00 42.66 69 SER A O 1
ATOM 525 N N . SER A 1 70 ? 8.369 -9.167 -18.030 1.00 44.09 70 SER A N 1
ATOM 526 C CA . SER A 1 70 ? 8.053 -9.880 -16.795 1.00 44.09 70 SER A CA 1
ATOM 527 C C . SER A 1 70 ? 9.360 -9.967 -16.019 1.00 44.09 70 SER A C 1
ATOM 529 O O . SER A 1 70 ? 10.287 -10.648 -16.454 1.00 44.09 70 SER A O 1
ATOM 531 N N . ALA A 1 71 ? 9.481 -9.207 -14.933 1.00 45.41 71 ALA A N 1
ATOM 532 C CA . ALA A 1 71 ? 10.644 -9.255 -14.065 1.00 45.41 71 ALA A CA 1
ATOM 533 C C . ALA A 1 71 ? 10.604 -10.571 -13.278 1.00 45.41 71 ALA A C 1
ATOM 535 O O . ALA A 1 71 ? 10.286 -10.609 -12.092 1.00 45.41 71 ALA A O 1
ATOM 536 N N . THR A 1 72 ? 10.883 -11.678 -13.960 1.00 40.00 72 THR A N 1
ATOM 537 C CA . THR A 1 72 ? 11.178 -12.960 -13.338 1.00 40.00 72 THR A CA 1
ATOM 538 C C . THR A 1 72 ? 12.636 -12.900 -12.894 1.00 40.00 72 THR A C 1
ATOM 540 O O . THR A 1 72 ? 13.531 -13.366 -13.591 1.00 40.00 72 THR A O 1
ATOM 543 N N . TYR A 1 73 ? 12.894 -12.290 -11.736 1.00 44.53 73 TYR A N 1
ATOM 544 C CA . TYR A 1 73 ? 14.164 -12.476 -11.031 1.00 44.53 73 TYR A CA 1
ATOM 545 C C . TYR A 1 73 ? 14.175 -13.883 -10.418 1.00 44.53 73 TYR A C 1
ATOM 547 O O . TYR A 1 73 ? 14.002 -14.064 -9.214 1.00 44.53 73 TYR A O 1
ATOM 555 N N . ALA A 1 74 ? 14.325 -14.901 -11.267 1.00 37.69 74 ALA A N 1
ATOM 556 C CA . ALA A 1 74 ? 14.668 -16.243 -10.828 1.00 37.69 74 ALA A CA 1
ATOM 557 C C . ALA A 1 74 ? 16.183 -16.278 -10.602 1.00 37.69 74 ALA A C 1
ATOM 559 O O . ALA A 1 74 ? 16.957 -16.533 -11.522 1.00 37.69 74 ALA A O 1
ATOM 560 N N . PHE A 1 75 ? 16.611 -15.972 -9.379 1.00 50.19 75 PHE A N 1
ATOM 561 C CA . PHE A 1 75 ? 17.929 -16.411 -8.931 1.00 50.19 75 PHE A CA 1
ATOM 562 C C . PHE A 1 75 ? 17.906 -17.942 -8.808 1.00 50.19 75 PHE A C 1
ATOM 564 O O . PHE A 1 75 ? 16.864 -18.489 -8.424 1.00 50.19 75 PHE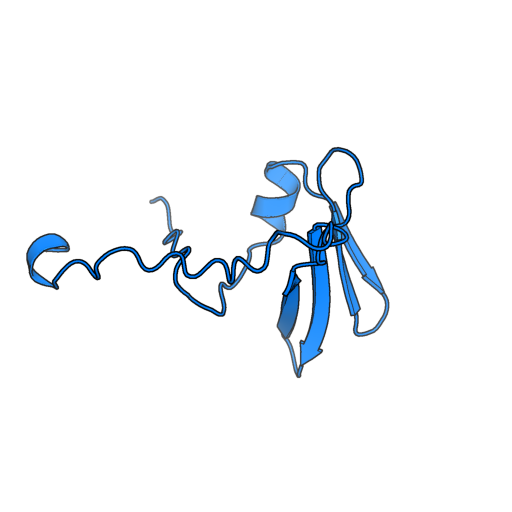 A O 1
ATOM 571 N N . PRO A 1 76 ? 19.001 -18.647 -9.147 1.00 47.12 76 PRO A N 1
ATOM 572 C CA . PRO A 1 76 ? 19.080 -20.082 -8.909 1.00 47.12 76 PRO A CA 1
ATOM 573 C C . PRO A 1 76 ? 18.820 -20.335 -7.421 1.00 47.12 76 PRO A C 1
ATOM 575 O O . PRO A 1 76 ? 19.399 -19.673 -6.562 1.00 47.12 76 PRO A O 1
ATOM 578 N N . ALA A 1 77 ? 17.887 -21.237 -7.119 1.00 48.94 77 ALA A N 1
ATOM 579 C CA . ALA A 1 77 ? 17.597 -21.611 -5.746 1.00 48.94 77 ALA A CA 1
ATOM 580 C C . ALA A 1 77 ? 18.854 -22.256 -5.148 1.00 48.94 77 ALA A C 1
ATOM 582 O O . ALA A 1 77 ? 19.274 -23.316 -5.610 1.00 48.94 77 ALA A O 1
ATOM 583 N N . HIS A 1 78 ? 19.454 -21.603 -4.154 1.00 52.59 78 HIS A N 1
ATOM 584 C CA . HIS A 1 78 ? 20.538 -22.183 -3.370 1.00 52.59 78 HIS A CA 1
ATOM 585 C C . HIS A 1 78 ? 20.048 -23.466 -2.699 1.00 52.59 78 HIS A C 1
ATOM 587 O O . HIS A 1 78 ? 18.954 -23.500 -2.122 1.00 52.59 78 HIS A O 1
ATOM 593 N N . THR A 1 79 ? 20.827 -24.537 -2.827 1.00 64.38 79 THR A N 1
ATOM 594 C CA . THR A 1 79 ? 20.496 -25.828 -2.221 1.00 64.38 79 THR A CA 1
ATOM 595 C C . THR A 1 79 ? 20.708 -25.763 -0.712 1.00 64.38 79 THR A C 1
ATOM 597 O O . THR A 1 79 ? 21.519 -24.984 -0.223 1.00 64.38 79 THR A O 1
ATOM 600 N N . TRP A 1 80 ? 19.966 -26.587 0.028 1.00 52.12 80 TRP A N 1
ATOM 601 C CA . TRP A 1 80 ? 19.971 -26.655 1.496 1.00 52.12 80 TRP A CA 1
ATOM 602 C C . TRP A 1 80 ? 21.377 -26.682 2.126 1.00 52.12 80 TRP A C 1
ATOM 604 O O . TRP A 1 80 ? 21.586 -26.060 3.163 1.00 52.12 80 TRP A O 1
ATOM 614 N N . ASP A 1 81 ? 22.343 -27.319 1.461 1.00 60.97 81 ASP A N 1
ATOM 615 C CA . ASP A 1 81 ? 23.739 -27.413 1.910 1.00 60.97 81 ASP A CA 1
ATOM 616 C C . ASP A 1 81 ? 24.485 -26.066 1.963 1.00 60.97 81 ASP A C 1
ATOM 618 O O . ASP A 1 81 ? 25.486 -25.955 2.657 1.00 60.97 81 ASP A O 1
ATOM 622 N N . GLU A 1 82 ? 24.018 -25.023 1.268 1.00 50.56 82 GLU A N 1
ATOM 623 C CA . GLU A 1 82 ? 24.643 -23.689 1.311 1.00 50.56 82 GLU A CA 1
ATOM 624 C C . GLU A 1 82 ? 24.128 -22.827 2.478 1.00 50.56 82 GLU A C 1
ATOM 626 O O . GLU A 1 82 ? 24.704 -21.780 2.774 1.00 50.56 82 GLU A O 1
ATOM 631 N N . TRP A 1 83 ? 23.051 -23.253 3.147 1.00 59.56 83 TRP A N 1
ATOM 632 C CA . TRP A 1 83 ? 22.456 -22.546 4.290 1.00 59.56 83 TRP A CA 1
ATOM 633 C C . TRP A 1 83 ? 22.956 -23.038 5.652 1.00 59.56 83 TRP A C 1
ATOM 635 O O . TRP A 1 83 ? 22.725 -22.350 6.651 1.00 59.56 83 TRP A O 1
ATOM 645 N N . HIS A 1 84 ? 23.599 -24.208 5.692 1.00 43.25 84 HIS A N 1
ATOM 646 C CA . HIS A 1 84 ? 24.070 -24.863 6.911 1.00 43.25 84 HIS A CA 1
ATOM 647 C C . HIS A 1 84 ? 25.596 -24.869 7.017 1.00 43.25 84 HIS A C 1
ATOM 649 O O . HIS A 1 84 ? 26.228 -25.815 6.503 1.00 43.25 84 HIS A O 1
#

pLDDT: mean 71.75, std 21.84, range [37.69, 96.12]

Organism: NCBI:txid15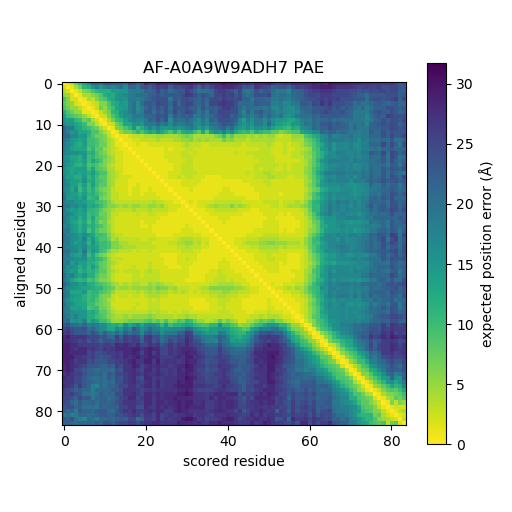3920